Protein AF-A0A2D4M5S5-F1 (afdb_monomer)

Radius of gyration: 32.55 Å; Cα contacts (8 Å, |Δi|>4): 38; chains: 1; bounding box: 69×58×103 Å

Secondary structure (DSSP, 8-state):
---------------------------------PPPP-PPPPPHHHHHHHHHHHHHH---HHHHHHHHHHHHHHHHH-TT-HHHHH----PPPP-----------GGGSPPPTTSSGGGS------HHHHHHHHTT--S-GGG-SS----------

Sequence (156 aa):
EEDDESLDSSDEGEIRRRSLRSHSHKHIPAQPTLPPPVFETRSEFEQMTILYDIWNSGLDLEDMKYLRLMYERLLHEDNSTDWLNDTHWVQHTITNIANPKRKRKLSDLREHQTGCARSEGYYHISKKEKDKYLDMCPVTVQQLDTTDTQVWPLFL

Mean predicted aligned error: 19.44 Å

Structure (mmCIF, N/CA/C/O backbone):
data_AF-A0A2D4M5S5-F1
#
_entry.id   AF-A0A2D4M5S5-F1
#
loop_
_atom_site.group_PDB
_atom_site.id
_atom_site.type_symbol
_atom_site.label_atom_id
_atom_site.label_alt_id
_atom_site.label_comp_id
_atom_site.label_asym_id
_atom_site.label_entity_id
_atom_site.label_seq_id
_atom_site.pdbx_PDB_ins_code
_atom_site.Cartn_x
_atom_site.Cartn_y
_atom_site.Cartn_z
_atom_site.occupancy
_atom_site.B_iso_or_equiv
_atom_site.auth_seq_id
_atom_site.auth_comp_id
_atom_site.auth_asym_id
_atom_site.auth_atom_id
_atom_site.pdbx_PDB_model_num
ATOM 1 N N . GLU A 1 1 ? -47.011 26.274 -76.609 1.00 38.91 1 GLU A N 1
ATOM 2 C CA . GLU A 1 1 ? -47.928 25.577 -75.698 1.00 38.91 1 GLU A CA 1
ATOM 3 C C . GLU A 1 1 ? -47.818 26.312 -74.378 1.00 38.91 1 GLU A C 1
ATOM 5 O O . GLU A 1 1 ? -46.787 26.243 -73.720 1.00 38.91 1 GLU A O 1
ATOM 10 N N . GLU A 1 2 ? -48.773 27.216 -74.178 1.00 46.47 2 GLU A N 1
ATOM 11 C CA . GLU A 1 2 ? -49.090 27.846 -72.895 1.00 46.47 2 GLU A CA 1
ATOM 12 C C . GLU A 1 2 ? -49.905 26.834 -72.095 1.00 46.47 2 GLU A C 1
ATOM 14 O O . GLU A 1 2 ? -50.721 26.172 -72.720 1.00 46.47 2 GLU A O 1
ATOM 19 N N . ASP A 1 3 ? -49.663 26.733 -70.789 1.00 41.53 3 ASP A N 1
ATOM 20 C CA . ASP A 1 3 ? -50.522 26.176 -69.725 1.00 41.53 3 ASP A CA 1
ATOM 21 C C . ASP A 1 3 ? -49.680 26.292 -68.426 1.00 41.53 3 ASP A C 1
ATOM 23 O O . ASP A 1 3 ? -48.470 26.072 -68.472 1.00 41.53 3 ASP A O 1
ATOM 27 N N . ASP A 1 4 ? -50.137 26.576 -67.212 1.00 43.81 4 ASP A N 1
ATOM 28 C CA . ASP A 1 4 ? -51.345 27.149 -66.622 1.00 43.81 4 ASP A CA 1
ATOM 29 C C . ASP A 1 4 ? -50.994 27.306 -65.111 1.00 43.81 4 ASP A C 1
ATOM 31 O O . ASP A 1 4 ? -50.193 26.535 -64.580 1.00 43.81 4 ASP A O 1
ATOM 35 N N . GLU A 1 5 ? -51.522 28.347 -64.464 1.00 47.53 5 GLU A N 1
ATOM 36 C CA . GLU A 1 5 ? -51.892 28.488 -63.037 1.00 47.53 5 GLU A CA 1
ATOM 37 C C . GLU A 1 5 ? -51.140 27.743 -61.898 1.00 47.53 5 GLU A C 1
ATOM 39 O O . GLU A 1 5 ? -51.089 26.517 -61.814 1.00 47.53 5 GLU A O 1
ATOM 44 N N . SER A 1 6 ? -50.746 28.489 -60.852 1.00 46.97 6 SER A N 1
ATOM 45 C CA . SER A 1 6 ? -51.451 28.453 -59.545 1.00 46.97 6 SER A CA 1
ATOM 46 C C . SER A 1 6 ? -50.726 29.242 -58.437 1.00 46.97 6 SER A C 1
ATOM 48 O O . SER A 1 6 ? -49.517 29.135 -58.234 1.00 46.97 6 SER A O 1
ATOM 50 N N . LEU A 1 7 ? -51.506 30.051 -57.707 1.00 47.81 7 LEU A N 1
ATOM 51 C CA . LEU A 1 7 ? -51.157 30.667 -56.423 1.00 47.81 7 LEU A CA 1
ATOM 52 C C . LEU A 1 7 ? -51.103 29.612 -55.305 1.00 47.81 7 LEU A C 1
ATOM 54 O O . LEU A 1 7 ? -52.001 28.778 -55.234 1.00 47.81 7 LEU A O 1
ATOM 58 N N . ASP A 1 8 ? -50.196 29.776 -54.335 1.00 41.41 8 ASP A N 1
ATOM 59 C CA . ASP A 1 8 ? -50.558 29.588 -52.924 1.00 41.41 8 ASP A CA 1
ATOM 60 C C . ASP A 1 8 ? -49.702 30.456 -51.988 1.00 41.41 8 ASP A C 1
ATOM 62 O O . ASP A 1 8 ? -48.499 30.650 -52.169 1.00 41.41 8 ASP A O 1
ATOM 66 N N . SER A 1 9 ? -50.388 31.017 -51.004 1.00 44.91 9 SER A N 1
ATOM 67 C CA . SER A 1 9 ? -49.953 31.955 -49.983 1.00 44.91 9 SER A CA 1
ATOM 68 C C . SER A 1 9 ? -49.895 31.206 -48.657 1.00 44.91 9 SER A C 1
ATOM 70 O O . SER A 1 9 ? -50.909 30.658 -48.253 1.00 44.91 9 SER A O 1
ATOM 72 N N . SER A 1 10 ? -48.754 31.222 -47.962 1.00 43.94 10 SER A N 1
ATOM 73 C CA . SER A 1 10 ? -48.624 31.029 -46.499 1.00 43.94 10 SER A CA 1
ATOM 74 C C . SER A 1 10 ? -47.145 31.225 -46.127 1.00 43.94 10 SER A C 1
ATOM 76 O O . SER A 1 10 ? -46.271 30.618 -46.735 1.00 43.94 10 SER A O 1
ATOM 78 N N . ASP A 1 11 ? -46.787 32.274 -45.390 1.00 37.22 11 ASP A N 1
ATOM 79 C CA . ASP A 1 11 ? -46.853 32.387 -43.921 1.00 37.22 11 ASP A CA 1
ATOM 80 C C . ASP A 1 11 ? -45.635 31.733 -43.234 1.00 37.22 11 ASP A C 1
ATOM 82 O O . ASP A 1 11 ? -45.405 30.530 -43.311 1.00 37.22 11 ASP A O 1
ATOM 86 N N . GLU A 1 12 ? -44.845 32.608 -42.609 1.00 42.97 12 GLU A N 1
ATOM 87 C CA . GLU A 1 12 ? -44.073 32.409 -41.381 1.00 42.97 12 GLU A CA 1
ATOM 88 C C . GLU A 1 12 ? -43.043 31.271 -41.314 1.00 42.97 12 GLU A C 1
ATOM 90 O O . GLU A 1 12 ? -43.305 30.100 -41.048 1.00 42.97 12 GLU A O 1
ATOM 95 N N . GLY A 1 13 ? -41.780 31.684 -41.383 1.00 41.22 13 GLY A N 1
ATOM 96 C CA . GLY A 1 13 ? -40.648 30.843 -41.029 1.00 41.22 13 GLY A CA 1
ATOM 97 C C . GLY A 1 13 ? -39.447 31.682 -40.638 1.00 41.22 13 GLY A C 1
ATOM 98 O O . GLY A 1 13 ? -38.413 31.642 -41.301 1.00 41.22 13 GLY A O 1
ATOM 99 N N . GLU A 1 14 ? -39.584 32.476 -39.577 1.00 45.81 14 GLU A N 1
ATOM 100 C CA . GLU A 1 14 ? -38.481 33.184 -38.938 1.00 45.81 14 GLU A CA 1
ATOM 101 C C . GLU A 1 14 ? -37.405 32.187 -38.478 1.00 45.81 14 GLU A C 1
ATOM 103 O O . GLU A 1 14 ? -37.474 31.585 -37.409 1.00 45.81 14 GLU A O 1
ATOM 108 N N . ILE A 1 15 ? -36.356 32.026 -39.283 1.00 39.53 15 ILE A N 1
ATOM 109 C CA . ILE A 1 15 ? -35.135 31.333 -38.873 1.00 39.53 15 ILE A CA 1
ATOM 110 C C . ILE A 1 15 ? -34.026 32.365 -38.781 1.00 39.53 15 ILE A C 1
ATOM 112 O O . ILE A 1 15 ? -33.187 32.537 -39.668 1.00 39.53 15 ILE A O 1
ATOM 116 N N . ARG A 1 16 ? -34.040 33.066 -37.645 1.00 49.91 16 ARG A N 1
ATOM 117 C CA . ARG A 1 16 ? -32.923 33.832 -37.096 1.00 49.91 16 ARG A CA 1
ATOM 118 C C . ARG A 1 16 ? -31.658 32.981 -37.211 1.00 49.91 16 ARG A C 1
ATOM 120 O O . ARG A 1 16 ? -31.427 32.085 -36.398 1.00 49.91 16 ARG A O 1
ATOM 127 N N . ARG A 1 17 ? -30.854 33.232 -38.250 1.00 55.22 17 ARG A N 1
ATOM 128 C CA . ARG A 1 17 ? -29.569 32.562 -38.476 1.00 55.22 17 ARG A CA 1
ATOM 129 C C . ARG A 1 17 ? -28.657 32.916 -37.309 1.00 55.22 17 ARG A C 1
ATOM 131 O O . ARG A 1 17 ? -28.086 34.002 -37.238 1.00 55.22 17 ARG A O 1
ATOM 138 N N . ARG A 1 18 ? -28.599 32.007 -36.338 1.00 47.09 18 ARG A N 1
ATOM 139 C CA . ARG A 1 18 ? -27.735 32.088 -35.165 1.00 47.09 18 ARG A CA 1
ATOM 140 C C . ARG A 1 18 ? -26.301 32.021 -35.678 1.00 47.09 18 ARG A C 1
ATOM 142 O O . ARG A 1 18 ? -25.858 30.971 -36.127 1.00 47.09 18 ARG A O 1
ATOM 149 N N . SER A 1 19 ? -25.616 33.162 -35.662 1.00 51.88 19 SER A N 1
ATOM 150 C CA . SER A 1 19 ? -24.181 33.248 -35.924 1.00 51.88 19 SER A CA 1
ATOM 151 C C . SER A 1 19 ? -23.457 32.282 -34.984 1.00 51.88 19 SER A C 1
ATOM 153 O O . SER A 1 19 ? -23.448 32.478 -33.765 1.00 51.88 19 SER A O 1
ATOM 155 N N . LEU A 1 20 ? -22.921 31.194 -35.540 1.00 52.25 20 LEU A N 1
ATOM 156 C CA . LEU A 1 20 ? -22.091 30.257 -34.800 1.00 52.25 20 LEU A CA 1
ATOM 157 C C . LEU A 1 20 ? -20.784 30.981 -34.479 1.00 52.25 20 LEU A C 1
ATOM 159 O O . LEU A 1 20 ? -19.936 31.172 -35.347 1.00 52.25 20 LEU A O 1
ATOM 163 N N . ARG A 1 21 ? -20.627 31.398 -33.217 1.00 53.25 21 ARG A N 1
ATOM 164 C CA . ARG A 1 21 ? -19.317 31.747 -32.664 1.00 53.25 21 ARG A CA 1
ATOM 165 C C . ARG A 1 21 ? -18.412 30.536 -32.854 1.00 53.25 21 ARG A C 1
ATOM 167 O O . ARG A 1 21 ? -18.520 29.557 -32.117 1.00 53.25 21 ARG A O 1
ATOM 174 N N . SER A 1 22 ? -17.525 30.621 -33.837 1.00 52.72 22 SER A N 1
ATOM 175 C CA . SER A 1 22 ? -16.378 29.741 -33.980 1.00 52.72 22 SER A CA 1
ATOM 176 C C . SER A 1 22 ? -15.588 29.798 -32.675 1.00 52.72 22 SER A C 1
ATOM 178 O O . SER A 1 22 ? -14.912 30.791 -32.388 1.00 52.72 22 SER A O 1
ATOM 180 N N . HIS A 1 23 ? -15.706 28.757 -31.853 1.00 51.12 23 HIS A N 1
ATOM 181 C CA . HIS A 1 23 ? -14.747 28.522 -30.790 1.00 51.12 23 HIS A CA 1
ATOM 182 C C . HIS A 1 23 ? -13.426 28.215 -31.485 1.00 51.12 23 HIS A C 1
ATOM 184 O O . HIS A 1 23 ? -13.206 27.111 -31.973 1.00 51.12 23 HIS A O 1
ATOM 190 N N . SER A 1 24 ? -12.579 29.240 -31.593 1.00 50.56 24 SER A N 1
ATOM 191 C CA . SER A 1 24 ? -11.166 29.064 -31.888 1.00 50.56 24 SER A CA 1
ATOM 192 C C . SER A 1 24 ? -10.636 28.060 -30.871 1.00 50.56 24 SER A C 1
ATOM 194 O O . SER A 1 24 ? -10.595 28.353 -29.670 1.00 50.56 24 SER A O 1
ATOM 196 N N . HIS A 1 25 ? -10.338 26.847 -31.339 1.00 54.44 25 HIS A N 1
ATOM 197 C CA . HIS A 1 25 ? -9.631 25.848 -30.557 1.00 54.44 25 HIS A CA 1
ATOM 198 C C . HIS A 1 25 ? -8.315 26.505 -30.156 1.00 54.44 25 HIS A C 1
ATOM 200 O O . HIS A 1 25 ? -7.419 26.688 -30.979 1.00 54.44 25 HIS A O 1
ATOM 206 N N . LYS A 1 26 ? -8.223 26.935 -28.896 1.00 56.25 26 LYS A N 1
ATOM 207 C CA . LYS A 1 26 ? -6.959 27.378 -28.324 1.00 56.25 26 LYS A CA 1
ATOM 208 C C . LYS A 1 26 ? -6.022 26.184 -28.454 1.00 56.25 26 LYS A C 1
ATOM 210 O O . LYS A 1 26 ? -6.240 25.165 -27.805 1.00 56.25 26 LYS A O 1
ATOM 215 N N . HIS A 1 27 ? -5.050 26.295 -29.350 1.00 56.03 27 HIS A N 1
ATOM 216 C CA . HIS A 1 27 ? -3.986 25.322 -29.507 1.00 56.03 27 HIS A CA 1
ATOM 217 C C . HIS A 1 27 ? -3.236 25.265 -28.175 1.00 56.03 27 HIS A C 1
ATOM 219 O O . HIS A 1 27 ? -2.462 26.166 -27.850 1.00 56.03 27 HIS A O 1
ATOM 225 N N . ILE A 1 28 ? -3.539 24.253 -27.363 1.00 60.03 28 ILE A N 1
ATOM 226 C CA . ILE A 1 28 ? -2.767 23.945 -26.165 1.00 60.03 28 ILE A C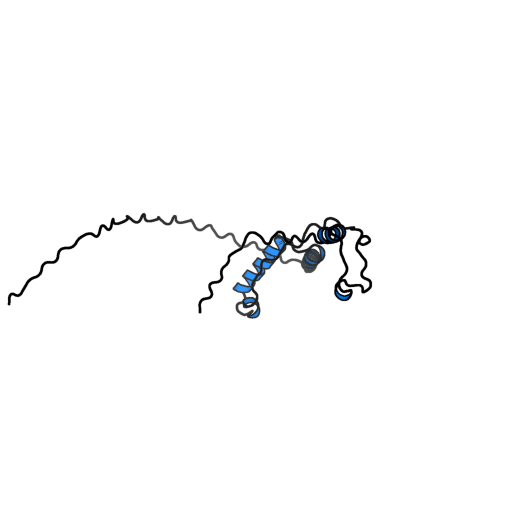A 1
ATOM 227 C C . ILE A 1 28 ? -1.393 23.513 -26.688 1.00 60.03 28 ILE A C 1
ATOM 229 O O . ILE A 1 28 ? -1.330 22.547 -27.451 1.00 60.03 28 ILE A O 1
ATOM 233 N N . PRO A 1 29 ? -0.301 24.230 -26.373 1.00 57.84 29 PRO A N 1
ATOM 234 C CA . PRO A 1 29 ? 1.022 23.794 -26.787 1.00 57.84 29 PRO A CA 1
ATOM 235 C C . PRO A 1 29 ? 1.294 22.426 -26.157 1.00 57.84 29 PRO A C 1
ATOM 237 O O . PRO A 1 29 ? 1.146 22.261 -24.945 1.00 57.84 29 PRO A O 1
ATOM 240 N N . ALA A 1 30 ? 1.650 21.446 -26.991 1.00 65.25 30 ALA A N 1
ATOM 241 C CA . ALA A 1 30 ? 2.059 20.125 -26.540 1.00 65.25 30 ALA A CA 1
ATOM 242 C C . ALA A 1 30 ? 3.235 20.289 -25.570 1.00 65.25 30 ALA A C 1
ATOM 244 O O . ALA A 1 30 ? 4.301 20.771 -25.959 1.00 65.25 30 ALA A O 1
ATOM 245 N N . GLN A 1 31 ? 3.025 19.959 -24.293 1.00 64.88 31 GLN A N 1
ATOM 246 C CA . GLN A 1 31 ? 4.128 19.929 -23.342 1.00 64.88 31 GLN A CA 1
ATOM 247 C C . GLN A 1 31 ? 5.141 18.868 -23.795 1.00 64.88 31 GLN A C 1
ATOM 249 O O . GLN A 1 31 ? 4.727 17.795 -24.240 1.00 64.88 31 GLN A O 1
ATOM 254 N N . PRO A 1 32 ? 6.452 19.138 -23.680 1.00 62.41 32 PRO A N 1
ATOM 255 C CA . PRO A 1 32 ? 7.463 18.121 -23.913 1.00 62.41 32 PRO A CA 1
ATOM 256 C C . PRO A 1 32 ? 7.238 16.977 -22.921 1.00 62.41 32 PRO A C 1
ATOM 258 O O . PRO A 1 32 ? 7.258 17.180 -21.707 1.00 62.41 32 PRO A O 1
ATOM 261 N N . THR A 1 33 ? 6.987 15.779 -23.446 1.00 65.38 33 THR A N 1
ATOM 262 C CA . THR A 1 33 ? 6.863 14.557 -22.651 1.00 65.38 33 THR A CA 1
ATOM 263 C C . THR A 1 33 ? 8.186 14.327 -21.929 1.00 65.38 33 THR A C 1
ATOM 265 O O . THR A 1 33 ? 9.200 14.048 -22.573 1.00 65.38 33 THR A O 1
ATOM 268 N N . LEU A 1 34 ? 8.201 14.492 -20.605 1.00 72.56 34 LEU A N 1
ATOM 269 C CA . LEU A 1 34 ? 9.368 14.147 -19.798 1.00 72.56 34 LEU A CA 1
ATOM 270 C C . LEU A 1 34 ? 9.675 12.654 -19.997 1.00 72.56 34 LEU A C 1
ATOM 272 O O . LEU A 1 34 ? 8.732 11.857 -20.056 1.00 72.56 34 LEU A O 1
ATOM 276 N N . PRO A 1 35 ? 10.957 12.261 -20.121 1.00 69.94 35 PRO A N 1
ATOM 277 C CA . PRO A 1 35 ? 11.310 10.853 -20.197 1.00 69.94 35 PRO A CA 1
ATOM 278 C C . PRO A 1 35 ? 10.768 10.134 -18.953 1.00 69.94 35 PRO A C 1
ATOM 280 O O . PRO A 1 35 ? 10.828 10.702 -17.855 1.00 69.94 35 PRO A O 1
ATOM 283 N N . PRO A 1 36 ? 10.211 8.919 -19.103 1.00 71.06 36 PRO A N 1
ATOM 284 C CA . PRO A 1 36 ? 9.687 8.179 -17.969 1.00 71.06 36 PRO A CA 1
ATOM 285 C C . PRO A 1 36 ? 10.801 7.979 -16.932 1.00 71.06 36 PRO A C 1
ATOM 287 O O . PRO A 1 36 ? 11.950 7.735 -17.314 1.00 71.06 36 PRO A O 1
ATOM 290 N N . PRO A 1 37 ? 10.496 8.104 -15.629 1.00 71.75 37 PRO A N 1
ATOM 291 C CA . PRO A 1 37 ? 11.482 7.867 -14.587 1.00 71.75 37 PRO A CA 1
ATOM 292 C C . PRO A 1 37 ? 12.005 6.436 -14.714 1.00 71.75 37 PRO A C 1
ATOM 294 O O . PRO A 1 37 ? 11.237 5.474 -14.675 1.00 71.75 37 PRO A O 1
ATOM 297 N N . VAL A 1 38 ? 13.317 6.305 -14.897 1.00 77.94 38 VAL A N 1
ATOM 298 C CA . VAL A 1 38 ? 13.992 5.009 -14.900 1.00 77.94 38 VAL A CA 1
ATOM 299 C C . VAL A 1 38 ? 14.361 4.707 -13.456 1.00 77.94 38 VAL A C 1
ATOM 301 O O . VAL A 1 38 ? 15.149 5.432 -12.852 1.00 77.94 38 VAL A O 1
ATOM 304 N N . PHE A 1 39 ? 13.747 3.674 -12.890 1.00 79.25 39 PHE A N 1
ATOM 305 C CA . PHE A 1 39 ? 14.069 3.193 -11.551 1.00 79.25 39 PHE A CA 1
ATOM 306 C C . PHE A 1 39 ? 15.118 2.088 -11.644 1.00 79.25 39 PHE A C 1
ATOM 308 O O . PHE A 1 39 ? 15.079 1.266 -12.562 1.00 79.25 39 PHE A O 1
ATOM 315 N N . GLU A 1 40 ? 16.042 2.051 -10.688 1.00 87.62 40 GLU A N 1
ATOM 316 C CA . GLU A 1 40 ? 16.935 0.905 -10.534 1.00 87.62 40 GLU A CA 1
ATOM 317 C C . GLU A 1 40 ? 16.128 -0.341 -10.145 1.00 87.62 40 GLU A C 1
ATOM 319 O O . GLU A 1 40 ? 15.118 -0.268 -9.437 1.00 87.62 40 GLU A O 1
ATOM 324 N N . THR A 1 41 ? 16.561 -1.507 -10.625 1.00 90.69 41 THR A N 1
ATOM 325 C CA . THR A 1 41 ? 15.945 -2.777 -10.240 1.00 90.69 41 THR A CA 1
ATOM 326 C C . THR A 1 41 ? 16.183 -3.027 -8.755 1.00 90.69 41 THR A C 1
ATOM 328 O O . THR A 1 41 ? 17.332 -3.100 -8.322 1.00 90.69 41 THR A O 1
ATOM 331 N N . ARG A 1 42 ? 15.103 -3.199 -7.987 1.00 92.38 42 ARG A N 1
ATOM 332 C CA . ARG A 1 42 ? 15.178 -3.520 -6.556 1.00 92.38 42 ARG A CA 1
ATOM 333 C C . ARG A 1 42 ? 15.830 -4.875 -6.303 1.00 92.38 42 ARG A C 1
ATOM 335 O O . ARG A 1 42 ? 15.600 -5.826 -7.055 1.00 92.38 42 ARG A O 1
ATOM 342 N N . SER A 1 43 ? 16.562 -4.975 -5.198 1.00 96.94 43 SER A N 1
ATOM 343 C CA . SER A 1 43 ? 17.109 -6.241 -4.702 1.00 96.94 43 SER A CA 1
ATOM 344 C C . SER A 1 43 ? 15.988 -7.216 -4.316 1.00 96.94 43 SER A C 1
ATOM 346 O O . SER A 1 43 ? 14.912 -6.793 -3.893 1.00 96.94 43 SER A O 1
ATOM 348 N N . GLU A 1 44 ? 16.236 -8.528 -4.404 1.00 96.81 44 GLU A N 1
ATOM 349 C CA . GLU A 1 44 ? 15.292 -9.570 -3.958 1.00 96.81 44 GLU A CA 1
ATOM 350 C C . GLU A 1 44 ? 14.854 -9.351 -2.500 1.00 96.81 44 GLU A C 1
ATOM 352 O O . GLU A 1 44 ? 13.677 -9.473 -2.164 1.00 96.81 44 GLU A O 1
ATOM 357 N N . PHE A 1 45 ? 15.793 -8.938 -1.644 1.00 97.44 45 PHE A N 1
ATOM 358 C CA . PHE A 1 45 ? 15.516 -8.633 -0.243 1.00 97.44 45 PHE A CA 1
ATOM 359 C C . PHE A 1 45 ? 14.519 -7.474 -0.077 1.00 97.44 45 PHE A C 1
ATOM 361 O O . PHE A 1 45 ? 13.623 -7.539 0.765 1.00 97.44 45 PHE A O 1
ATOM 368 N N . GLU A 1 46 ? 14.634 -6.424 -0.892 1.00 95.31 46 GLU A N 1
ATOM 369 C CA . GLU A 1 46 ? 13.713 -5.282 -0.856 1.00 95.31 46 GLU A CA 1
ATOM 370 C C . GLU A 1 46 ? 12.333 -5.672 -1.378 1.00 95.31 46 GLU A C 1
ATOM 372 O O . GLU A 1 46 ? 11.327 -5.295 -0.785 1.00 95.31 46 GLU A O 1
ATOM 377 N N . GLN A 1 47 ? 12.273 -6.469 -2.449 1.00 94.75 47 GLN A N 1
ATOM 378 C CA . GLN A 1 47 ? 11.010 -6.985 -2.982 1.00 94.75 47 GLN A CA 1
ATOM 379 C C . GLN A 1 47 ? 10.273 -7.831 -1.936 1.00 94.75 47 GLN A C 1
ATOM 381 O O . GLN A 1 47 ? 9.075 -7.650 -1.719 1.00 94.75 47 GLN A O 1
ATOM 386 N N . MET A 1 48 ? 11.003 -8.704 -1.238 1.00 96.38 48 MET A N 1
ATOM 387 C CA . MET A 1 48 ? 10.473 -9.491 -0.128 1.00 96.38 48 MET A CA 1
ATOM 388 C C . MET A 1 48 ? 9.992 -8.597 1.025 1.00 96.38 48 MET A C 1
ATOM 390 O O . MET A 1 48 ? 8.932 -8.841 1.595 1.00 96.38 48 MET A O 1
ATOM 394 N N . THR A 1 49 ? 10.742 -7.542 1.352 1.00 95.62 49 THR A N 1
ATOM 395 C CA . THR A 1 49 ? 10.377 -6.591 2.415 1.00 95.62 49 THR A CA 1
ATOM 396 C C . THR A 1 49 ? 9.078 -5.857 2.087 1.00 95.62 49 THR A C 1
ATOM 398 O O . THR A 1 49 ? 8.164 -5.868 2.904 1.00 95.62 49 THR A O 1
ATOM 401 N N . ILE A 1 50 ? 8.940 -5.327 0.867 1.00 93.25 50 ILE A N 1
ATOM 402 C CA . ILE A 1 50 ? 7.717 -4.650 0.402 1.00 93.25 50 ILE A CA 1
ATOM 403 C C . ILE A 1 50 ? 6.503 -5.581 0.509 1.00 93.25 50 ILE A C 1
ATOM 405 O O . ILE A 1 50 ? 5.440 -5.176 0.975 1.00 93.25 50 ILE A O 1
ATOM 409 N N . LEU A 1 51 ? 6.658 -6.853 0.131 1.00 93.19 51 LEU A N 1
ATOM 410 C CA . LEU A 1 51 ? 5.579 -7.832 0.250 1.00 93.19 51 LEU A CA 1
ATOM 411 C C . LEU A 1 51 ? 5.149 -8.036 1.709 1.00 93.19 51 LEU A C 1
ATOM 413 O O . LEU A 1 51 ? 3.953 -8.070 2.007 1.00 93.19 51 LEU A O 1
ATOM 417 N N . TYR A 1 52 ? 6.111 -8.168 2.624 1.00 94.81 52 TYR A N 1
ATOM 418 C CA . TYR A 1 52 ? 5.807 -8.293 4.046 1.00 94.81 52 TYR A CA 1
ATOM 419 C C . TYR A 1 52 ? 5.207 -7.019 4.631 1.00 94.81 52 TYR A C 1
ATOM 421 O O . TYR A 1 52 ? 4.355 -7.121 5.514 1.00 94.81 52 TYR A O 1
ATOM 429 N N . ASP A 1 53 ? 5.595 -5.844 4.151 1.00 92.62 53 ASP A N 1
ATOM 430 C CA . ASP A 1 53 ? 5.015 -4.580 4.593 1.00 92.62 53 ASP A CA 1
ATOM 431 C C . ASP A 1 53 ? 3.535 -4.501 4.206 1.00 92.62 53 ASP A C 1
ATOM 433 O O . ASP A 1 53 ? 2.698 -4.253 5.078 1.00 92.62 53 ASP A O 1
ATOM 437 N N . ILE A 1 54 ? 3.189 -4.854 2.964 1.00 92.06 54 ILE A N 1
ATOM 438 C CA . ILE A 1 54 ? 1.794 -4.942 2.503 1.00 92.06 54 ILE A CA 1
ATOM 439 C C . ILE A 1 54 ? 1.012 -5.983 3.311 1.00 92.06 54 ILE A C 1
ATOM 441 O O . ILE A 1 54 ? -0.113 -5.726 3.739 1.00 92.06 54 ILE A O 1
ATOM 445 N N . TRP A 1 55 ? 1.585 -7.166 3.544 1.00 89.88 55 TRP A N 1
ATOM 446 C CA . TRP A 1 55 ? 0.893 -8.245 4.253 1.00 89.88 55 TRP A CA 1
ATOM 447 C C . TRP A 1 55 ? 0.654 -7.929 5.737 1.00 89.88 55 TRP A C 1
ATOM 449 O O . TRP A 1 55 ? -0.408 -8.239 6.277 1.00 89.88 55 TRP A O 1
ATOM 459 N N . ASN A 1 56 ? 1.636 -7.331 6.416 1.00 88.19 56 ASN A N 1
ATOM 460 C CA . ASN A 1 56 ? 1.567 -7.076 7.856 1.00 88.19 56 ASN A CA 1
ATOM 461 C C . ASN A 1 56 ? 0.892 -5.744 8.197 1.00 88.19 56 ASN A C 1
ATOM 463 O O . ASN A 1 56 ? 0.188 -5.656 9.205 1.00 88.19 56 ASN A O 1
ATOM 467 N N . SER A 1 57 ? 1.131 -4.712 7.389 1.00 87.00 57 SER A N 1
ATOM 468 C CA . SER A 1 57 ? 0.646 -3.351 7.638 1.00 87.00 57 SER A CA 1
ATOM 469 C C . SER A 1 57 ? -0.585 -3.007 6.806 1.00 87.00 57 SER A C 1
ATOM 471 O O . SER A 1 57 ? -1.353 -2.146 7.221 1.00 87.00 57 SER A O 1
ATOM 473 N N . GLY A 1 58 ? -0.819 -3.704 5.693 1.00 89.38 58 GLY A N 1
ATOM 474 C CA . GLY A 1 58 ? -1.875 -3.413 4.726 1.00 89.38 58 GLY A CA 1
ATOM 475 C C . GLY A 1 58 ? -1.373 -2.586 3.538 1.00 89.38 58 GLY A C 1
ATOM 476 O O . GLY A 1 58 ? -0.284 -2.024 3.569 1.00 89.38 58 GLY A O 1
ATOM 477 N N . LEU A 1 59 ? -2.202 -2.497 2.497 1.00 90.94 59 LEU A N 1
ATOM 478 C CA . LEU A 1 59 ? -1.975 -1.691 1.294 1.00 90.94 59 LEU A CA 1
ATOM 479 C C . LEU A 1 59 ? -2.112 -0.205 1.595 1.00 90.94 59 LEU A C 1
ATOM 481 O O . LEU A 1 59 ? -3.146 0.215 2.134 1.00 90.94 59 LEU A O 1
ATOM 485 N N . ASP A 1 60 ? -1.128 0.580 1.175 1.00 88.75 60 ASP A N 1
ATOM 486 C CA . ASP A 1 60 ? -1.197 2.034 1.197 1.00 88.75 60 ASP A CA 1
ATOM 487 C C . ASP A 1 60 ? -1.648 2.638 -0.158 1.00 88.75 60 ASP A C 1
ATOM 489 O O . ASP A 1 60 ? -2.096 1.946 -1.081 1.00 88.75 60 ASP A O 1
ATOM 493 N N . LEU A 1 61 ? -1.619 3.971 -0.252 1.00 88.44 61 LEU A N 1
ATOM 494 C CA . LEU A 1 61 ? -1.974 4.704 -1.474 1.00 88.44 61 LEU A CA 1
ATOM 495 C C . LEU A 1 61 ? -0.931 4.559 -2.585 1.00 88.44 61 LEU A C 1
ATOM 497 O O . LEU A 1 61 ? -1.280 4.609 -3.767 1.00 88.44 61 LEU A O 1
ATOM 501 N N . GLU A 1 62 ? 0.338 4.449 -2.209 1.00 91.44 62 GLU A N 1
ATOM 502 C CA . GLU A 1 62 ? 1.449 4.320 -3.138 1.00 91.44 62 GLU A CA 1
ATOM 503 C C . GLU A 1 62 ? 1.402 2.945 -3.813 1.00 91.44 62 GLU A C 1
ATOM 505 O O . GLU A 1 62 ? 1.379 2.868 -5.046 1.00 91.44 62 GLU A O 1
ATOM 510 N N . ASP A 1 63 ? 1.262 1.888 -3.017 1.00 91.75 63 ASP A N 1
ATOM 511 C CA . ASP A 1 63 ? 1.091 0.505 -3.449 1.00 91.75 63 ASP A CA 1
ATOM 512 C C . ASP A 1 63 ? -0.065 0.391 -4.438 1.00 91.75 63 ASP A C 1
ATOM 514 O O . ASP A 1 63 ? 0.092 -0.115 -5.549 1.00 91.75 63 ASP A O 1
ATOM 518 N N . MET A 1 64 ? -1.234 0.927 -4.078 1.00 91.19 64 MET A N 1
ATOM 519 C CA . MET A 1 64 ? -2.421 0.877 -4.928 1.00 91.19 64 MET A CA 1
ATOM 520 C C . MET A 1 64 ? -2.201 1.583 -6.268 1.00 91.19 64 MET A C 1
ATOM 522 O O . MET A 1 64 ? -2.626 1.085 -7.315 1.00 91.19 64 MET A O 1
ATOM 526 N N . LYS A 1 65 ? -1.523 2.735 -6.255 1.00 90.75 65 LYS A N 1
ATOM 527 C CA . LYS A 1 65 ? -1.195 3.483 -7.470 1.00 90.75 65 LYS A CA 1
ATOM 528 C C . LYS A 1 65 ? -0.262 2.680 -8.375 1.00 90.75 65 LYS A C 1
ATOM 530 O O . LYS A 1 65 ? -0.508 2.615 -9.580 1.00 90.75 65 LYS A O 1
ATOM 535 N N . TYR A 1 66 ? 0.792 2.083 -7.823 1.00 90.81 66 TYR A N 1
ATOM 536 C CA . TYR A 1 66 ? 1.748 1.311 -8.615 1.00 90.81 66 TYR A CA 1
ATOM 537 C C . TYR A 1 66 ? 1.166 -0.011 -9.110 1.00 90.81 66 TYR A C 1
ATOM 539 O O . TYR A 1 66 ?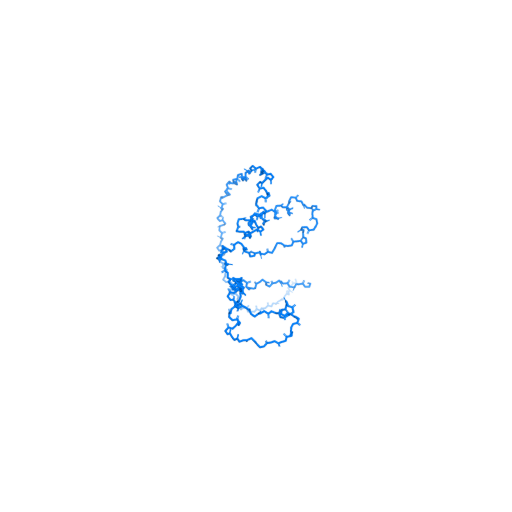 1.414 -0.369 -10.258 1.00 90.81 66 TYR A O 1
ATOM 547 N N . LEU A 1 67 ? 0.340 -0.695 -8.316 1.00 91.44 67 LEU A N 1
ATOM 548 C CA . LEU A 1 67 ? -0.374 -1.895 -8.756 1.00 91.44 67 LEU A CA 1
ATOM 549 C C . LEU A 1 67 ? -1.291 -1.590 -9.945 1.00 91.44 67 LEU A C 1
ATOM 551 O O . LEU A 1 67 ? -1.260 -2.312 -10.940 1.00 91.44 67 LEU A O 1
ATOM 555 N N . ARG A 1 68 ? -2.036 -0.477 -9.890 1.00 90.12 68 ARG A N 1
ATOM 556 C CA . ARG A 1 68 ? -2.859 -0.031 -11.021 1.00 90.12 68 ARG A CA 1
ATOM 557 C C . ARG A 1 68 ? -2.006 0.281 -12.247 1.00 90.12 68 ARG A C 1
ATOM 559 O O . ARG A 1 68 ? -2.340 -0.142 -13.344 1.00 90.12 68 ARG A O 1
ATOM 566 N N . LEU A 1 69 ? -0.903 1.008 -12.075 1.00 90.56 69 LEU A N 1
ATOM 567 C CA . LEU A 1 69 ? -0.010 1.353 -13.184 1.00 90.56 69 LEU A CA 1
ATOM 568 C C . LEU A 1 69 ? 0.572 0.104 -13.857 1.00 90.56 69 LEU A C 1
ATOM 570 O O . LEU A 1 69 ? 0.644 0.052 -15.081 1.00 90.56 69 LEU A O 1
ATOM 574 N N . MET A 1 70 ? 0.959 -0.902 -13.071 1.00 89.00 70 MET A N 1
ATOM 575 C CA . MET A 1 70 ? 1.456 -2.177 -13.586 1.00 89.00 70 MET A CA 1
ATOM 576 C C . MET A 1 70 ? 0.377 -2.952 -14.341 1.00 89.00 70 MET A C 1
ATOM 578 O O . MET A 1 70 ? 0.668 -3.474 -15.412 1.00 89.00 70 MET A O 1
ATOM 582 N N . TYR A 1 71 ? -0.855 -2.982 -13.825 1.00 88.50 71 TYR A N 1
ATOM 583 C CA . TYR A 1 71 ? -2.005 -3.560 -14.524 1.00 88.50 71 TYR A CA 1
ATOM 584 C C . TYR A 1 71 ? -2.216 -2.904 -15.897 1.00 88.50 71 TYR A C 1
ATOM 586 O O . TYR A 1 71 ? -2.235 -3.600 -16.908 1.00 88.50 71 TYR A O 1
ATOM 594 N N . GLU A 1 72 ? -2.286 -1.569 -15.946 1.00 88.25 72 GLU A N 1
ATOM 595 C CA . GLU A 1 72 ? -2.468 -0.834 -17.203 1.00 88.25 72 GLU A CA 1
ATOM 596 C C . GLU A 1 72 ? -1.303 -1.091 -18.165 1.00 88.25 72 GLU A C 1
ATOM 598 O O . GLU A 1 72 ? -1.522 -1.315 -19.351 1.00 88.25 72 GLU A O 1
ATOM 603 N N . ARG A 1 73 ? -0.057 -1.102 -17.675 1.00 87.31 73 ARG A N 1
ATOM 604 C CA . ARG A 1 73 ? 1.113 -1.357 -18.525 1.00 87.31 73 ARG A CA 1
ATOM 605 C C . ARG A 1 73 ? 1.083 -2.761 -19.125 1.00 87.31 73 ARG A C 1
ATOM 607 O O . ARG A 1 73 ? 1.281 -2.893 -20.327 1.00 87.31 73 ARG A O 1
ATOM 614 N N . LEU A 1 74 ? 0.800 -3.781 -18.314 1.00 85.69 74 LEU A N 1
ATOM 615 C CA . LEU A 1 74 ? 0.703 -5.171 -18.770 1.00 85.69 74 LEU A CA 1
ATOM 616 C C . LEU A 1 74 ? -0.422 -5.357 -19.792 1.00 85.69 74 LEU A C 1
ATOM 618 O O . LEU A 1 74 ? -0.240 -6.089 -20.759 1.00 85.69 74 LEU A O 1
ATOM 622 N N . LEU A 1 75 ? -1.538 -4.641 -19.628 1.00 84.94 75 LEU A N 1
ATOM 623 C CA . LEU A 1 75 ? -2.642 -4.647 -20.588 1.00 84.94 75 LEU A CA 1
ATOM 624 C C . LEU A 1 75 ? -2.230 -4.096 -21.969 1.00 84.94 75 LEU A C 1
ATOM 626 O O . LEU A 1 75 ? -2.780 -4.521 -22.978 1.00 84.94 75 LEU A O 1
ATOM 630 N N . HIS A 1 76 ? -1.269 -3.164 -22.023 1.00 79.19 76 HIS A N 1
ATOM 631 C CA . HIS A 1 76 ? -0.790 -2.553 -23.271 1.00 79.19 76 HIS A CA 1
ATOM 632 C C . HIS A 1 76 ? 0.430 -3.263 -23.885 1.00 79.19 76 HIS A C 1
ATOM 634 O O . HIS A 1 76 ? 0.569 -3.272 -25.108 1.00 79.19 76 HIS A O 1
ATOM 640 N N . GLU A 1 77 ? 1.346 -3.789 -23.065 1.00 75.94 77 GLU A N 1
ATOM 641 C CA . GLU A 1 77 ? 2.576 -4.454 -23.528 1.00 75.94 77 GLU A CA 1
ATOM 642 C C . GLU A 1 77 ? 2.318 -5.906 -23.962 1.00 75.94 77 GLU A C 1
ATOM 644 O O . GLU A 1 77 ? 2.852 -6.335 -24.986 1.00 75.94 77 GLU A O 1
ATOM 649 N N . ASP A 1 78 ? 1.459 -6.640 -23.247 1.00 65.44 78 ASP A N 1
ATOM 650 C CA . ASP A 1 78 ? 1.238 -8.069 -23.464 1.00 65.44 78 ASP A CA 1
ATOM 651 C C . ASP A 1 78 ? -0.189 -8.366 -23.953 1.00 65.44 78 ASP A C 1
ATOM 653 O O . ASP A 1 78 ? -1.000 -8.969 -23.249 1.00 65.44 78 ASP A O 1
ATOM 657 N N . ASN A 1 79 ? -0.464 -8.077 -25.232 1.00 61.22 79 ASN A N 1
ATOM 658 C CA . ASN A 1 79 ? -1.679 -8.537 -25.934 1.00 61.22 79 ASN A CA 1
ATOM 659 C C . ASN A 1 79 ? -1.844 -10.078 -25.967 1.00 61.22 79 ASN A C 1
ATOM 661 O O . ASN A 1 79 ? -2.827 -10.569 -26.512 1.00 61.22 79 ASN A O 1
ATOM 665 N N . SER A 1 80 ? -0.875 -10.845 -25.450 1.00 63.00 80 SER A N 1
ATOM 666 C CA . SER A 1 80 ? -0.907 -12.314 -25.382 1.00 63.00 80 SER A CA 1
ATOM 667 C C . SER A 1 80 ? -1.446 -12.866 -24.058 1.00 63.00 80 SER A C 1
ATOM 669 O O . SER A 1 80 ? -1.627 -14.075 -23.915 1.00 63.00 80 SER A O 1
ATOM 671 N N . THR A 1 81 ? -1.706 -11.996 -23.081 1.00 69.62 81 THR A N 1
ATOM 672 C CA . THR A 1 81 ? -2.158 -12.402 -21.752 1.00 69.62 81 THR A CA 1
ATOM 673 C C . THR A 1 81 ? -3.683 -12.359 -21.689 1.00 69.62 81 THR A C 1
ATOM 675 O O . THR A 1 81 ? -4.266 -11.489 -21.048 1.00 69.62 81 THR A O 1
ATOM 678 N N . ASP A 1 82 ? -4.341 -13.302 -22.369 1.00 73.94 82 ASP A N 1
ATOM 679 C CA . ASP A 1 82 ? -5.806 -13.322 -22.539 1.00 73.94 82 ASP A CA 1
ATOM 680 C C . ASP A 1 82 ? -6.583 -13.228 -21.211 1.00 73.94 82 ASP A C 1
ATOM 682 O O . ASP A 1 82 ? -7.612 -12.563 -21.144 1.00 73.94 82 ASP A O 1
ATOM 686 N N . TRP A 1 83 ? -6.058 -13.797 -20.119 1.00 82.94 83 TRP A N 1
ATOM 687 C CA . TRP A 1 83 ? -6.706 -13.745 -18.799 1.00 82.94 83 TRP A CA 1
ATOM 688 C C . TRP A 1 83 ? -6.749 -12.341 -18.177 1.00 82.94 83 TRP A C 1
ATOM 690 O O . TRP A 1 83 ? -7.589 -12.063 -17.317 1.00 82.94 83 TRP A O 1
ATOM 700 N N . LEU A 1 84 ? -5.839 -11.451 -18.580 1.00 82.06 84 LEU A N 1
ATOM 701 C CA . LEU A 1 84 ? -5.744 -10.099 -18.036 1.00 82.06 84 LEU A CA 1
ATOM 702 C C . LEU A 1 84 ? -6.848 -9.206 -18.616 1.00 82.06 84 LEU A C 1
ATOM 704 O O . LEU A 1 84 ? -7.344 -8.335 -17.912 1.00 82.06 84 LEU A O 1
ATOM 708 N N . ASN A 1 85 ? -7.307 -9.502 -19.838 1.00 80.56 85 ASN A N 1
ATOM 709 C CA . ASN A 1 85 ? -8.443 -8.828 -20.475 1.00 80.56 85 ASN A CA 1
ATOM 710 C C . ASN A 1 85 ? -9.775 -9.121 -19.767 1.00 80.56 85 ASN A C 1
ATOM 712 O O . ASN A 1 85 ? -10.637 -8.249 -19.685 1.00 80.56 85 ASN A O 1
ATOM 716 N N . ASP A 1 86 ? -9.930 -10.327 -19.217 1.00 84.19 86 ASP A N 1
ATOM 717 C CA . ASP A 1 86 ? -11.111 -10.695 -18.425 1.00 84.19 86 ASP A CA 1
ATOM 718 C C . ASP A 1 86 ? -11.048 -10.128 -16.993 1.00 84.19 86 ASP A C 1
ATOM 720 O O . ASP A 1 86 ? -12.063 -10.006 -16.294 1.00 84.19 86 ASP A O 1
ATOM 724 N N . THR A 1 87 ? -9.849 -9.747 -16.545 1.00 82.88 87 THR A N 1
ATOM 725 C CA . THR A 1 87 ? -9.597 -9.241 -15.197 1.00 82.88 87 THR A CA 1
ATOM 726 C C . THR A 1 87 ? -9.746 -7.727 -15.167 1.00 82.88 87 THR A C 1
ATOM 728 O O . THR A 1 87 ? -8.819 -6.987 -15.460 1.00 82.88 87 THR A O 1
ATOM 731 N N . HIS A 1 88 ? -10.909 -7.243 -14.746 1.00 84.31 88 HIS A N 1
ATOM 732 C CA . HIS A 1 88 ? -11.141 -5.807 -14.625 1.00 84.31 88 HIS A CA 1
ATOM 733 C C . HIS A 1 88 ? -10.534 -5.259 -13.331 1.00 84.31 88 HIS A C 1
ATOM 735 O O . HIS A 1 88 ? -10.756 -5.806 -12.247 1.00 84.31 88 HIS A O 1
ATOM 741 N N . TRP A 1 89 ? -9.827 -4.131 -13.421 1.00 87.81 89 TRP A N 1
ATOM 742 C CA . TRP A 1 89 ? -9.388 -3.407 -12.231 1.00 87.81 89 TRP A CA 1
ATOM 743 C C . TRP A 1 89 ? -10.592 -2.865 -11.447 1.00 87.81 89 TRP A C 1
ATOM 745 O O . TRP A 1 89 ? -11.399 -2.095 -11.971 1.00 87.81 89 TRP A O 1
ATOM 755 N N . VAL A 1 90 ? -10.685 -3.217 -10.163 1.00 87.50 90 VAL A N 1
ATOM 756 C CA . VAL A 1 90 ? -11.707 -2.706 -9.239 1.00 87.50 90 VAL A CA 1
ATOM 757 C C . VAL A 1 90 ? -11.049 -1.770 -8.234 1.00 87.50 90 VAL A C 1
ATOM 759 O O . VAL A 1 90 ? -9.910 -1.967 -7.816 1.00 87.50 90 VAL A O 1
ATOM 762 N N . GLN A 1 91 ? -11.764 -0.723 -7.825 1.00 82.19 91 GLN A N 1
ATOM 763 C CA . GLN A 1 91 ? -11.266 0.166 -6.786 1.00 82.19 91 GLN A CA 1
ATOM 764 C C . GLN A 1 91 ? -11.148 -0.586 -5.452 1.00 82.19 91 GLN A C 1
ATOM 766 O O . GLN A 1 91 ? -12.143 -1.028 -4.880 1.00 82.19 91 GLN A O 1
ATOM 771 N N . HIS A 1 92 ? -9.921 -0.708 -4.949 1.00 79.75 92 HIS A N 1
ATOM 772 C CA . HIS A 1 92 ? -9.636 -1.302 -3.648 1.00 79.75 92 HIS A CA 1
ATOM 773 C C . HIS A 1 92 ? -9.642 -0.233 -2.549 1.00 79.75 92 HIS A C 1
ATOM 775 O O . HIS A 1 92 ? -9.321 0.931 -2.785 1.00 79.75 92 HIS A O 1
ATOM 781 N N . THR A 1 93 ? -10.007 -0.621 -1.330 1.00 81.19 93 THR A N 1
ATOM 782 C CA . THR A 1 93 ? -9.870 0.233 -0.145 1.00 81.19 93 THR A CA 1
ATOM 783 C C . THR A 1 93 ? -8.457 0.129 0.412 1.00 81.19 93 THR A C 1
ATOM 785 O O . THR A 1 93 ? -7.894 -0.963 0.470 1.00 81.19 93 THR A O 1
ATOM 788 N N . ILE A 1 94 ? -7.904 1.249 0.874 1.00 84.25 94 ILE A N 1
ATOM 789 C CA . ILE A 1 94 ? -6.621 1.285 1.587 1.00 84.25 94 ILE A CA 1
ATOM 790 C C . ILE A 1 94 ? -6.775 0.471 2.874 1.00 84.25 94 ILE A C 1
ATOM 792 O O . ILE A 1 94 ? -7.706 0.703 3.647 1.00 84.25 94 ILE A O 1
ATOM 796 N N . THR A 1 95 ? -5.884 -0.493 3.091 1.00 84.44 95 THR A N 1
ATOM 797 C CA . THR A 1 95 ? -5.936 -1.385 4.260 1.00 84.44 95 THR A CA 1
ATOM 798 C C . THR A 1 95 ? -4.865 -1.067 5.294 1.00 84.44 95 THR A C 1
ATOM 800 O O . THR A 1 95 ? -4.992 -1.523 6.431 1.00 84.44 95 THR A O 1
ATOM 803 N N . ASN A 1 96 ? -3.890 -0.212 4.961 1.00 79.25 96 ASN A N 1
ATOM 804 C CA . ASN A 1 96 ? -2.966 0.389 5.920 1.00 79.25 96 ASN A CA 1
ATOM 805 C C . ASN A 1 96 ? -3.659 1.471 6.758 1.00 79.25 96 ASN A C 1
ATOM 807 O O . ASN A 1 96 ? -3.404 2.671 6.660 1.00 79.25 96 ASN A O 1
ATOM 811 N N . ILE A 1 97 ? -4.610 1.033 7.577 1.00 69.81 97 ILE A N 1
ATOM 812 C CA . ILE A 1 97 ? -5.197 1.857 8.620 1.00 69.81 97 ILE A CA 1
ATOM 813 C C . ILE A 1 97 ? -4.206 1.783 9.773 1.00 69.81 97 ILE A C 1
ATOM 815 O O . ILE A 1 97 ? -4.083 0.720 10.381 1.00 69.81 97 ILE A O 1
ATOM 819 N N . ALA A 1 98 ? -3.497 2.884 10.054 1.00 62.44 98 ALA A N 1
ATOM 820 C CA . ALA A 1 98 ? -2.543 2.984 11.157 1.00 62.44 98 ALA A CA 1
ATOM 821 C C . ALA A 1 98 ? -3.155 2.355 12.410 1.00 62.44 98 ALA A C 1
ATOM 823 O O . ALA A 1 98 ? -4.047 2.930 13.033 1.00 62.44 98 ALA A O 1
ATOM 824 N N . ASN A 1 99 ? -2.736 1.125 12.714 1.00 53.31 99 ASN A N 1
ATOM 825 C CA . ASN A 1 99 ? -3.427 0.273 13.664 1.00 53.31 99 ASN A CA 1
ATOM 826 C C . ASN A 1 99 ? -3.401 1.011 15.008 1.00 53.31 99 ASN A C 1
ATOM 828 O O . ASN A 1 99 ? -2.304 1.201 15.552 1.00 53.31 99 ASN A O 1
ATOM 832 N N . PRO A 1 100 ? -4.539 1.482 15.560 1.00 53.06 100 PRO A N 1
ATOM 833 C CA . PRO A 1 100 ? -4.527 2.128 16.858 1.00 53.06 100 PRO A CA 1
ATOM 834 C C . PRO A 1 100 ? -4.302 1.017 17.873 1.00 53.06 100 PRO A C 1
ATOM 836 O O . PRO A 1 100 ? -5.270 0.456 18.374 1.00 53.06 100 PRO A O 1
ATOM 839 N N . LYS A 1 101 ? -3.027 0.634 18.068 1.00 50.44 101 LYS A N 1
ATOM 840 C CA . LYS A 1 101 ? -2.486 -0.436 18.919 1.00 50.44 101 LYS A CA 1
ATOM 841 C C . LYS A 1 101 ? -3.592 -1.140 19.696 1.00 50.44 101 LYS A C 1
ATOM 843 O O . LYS A 1 101 ? -3.792 -0.858 20.878 1.00 50.44 101 LYS A O 1
ATOM 848 N N . ARG A 1 102 ? -4.351 -2.034 19.048 1.00 54.31 102 ARG A N 1
ATOM 849 C CA . ARG A 1 102 ? -5.454 -2.714 19.730 1.00 54.31 102 ARG A CA 1
ATOM 850 C C . ARG A 1 102 ? -4.876 -3.812 20.604 1.00 54.31 102 ARG A C 1
ATOM 852 O O . ARG A 1 102 ? -5.036 -4.995 20.334 1.00 54.31 102 ARG A O 1
ATOM 859 N N . LYS A 1 103 ? -4.303 -3.424 21.739 1.00 54.91 103 LYS A N 1
ATOM 860 C CA . LYS A 1 103 ? -4.398 -4.238 22.947 1.00 54.91 103 LYS A CA 1
ATOM 861 C C . LYS A 1 103 ? -5.821 -4.086 23.491 1.00 54.91 103 LYS A C 1
ATOM 863 O O . LYS A 1 103 ? -6.026 -3.550 24.573 1.00 54.91 103 LYS A O 1
ATOM 868 N N . ARG A 1 104 ? -6.833 -4.472 22.701 1.00 55.84 104 ARG A N 1
ATOM 869 C CA . ARG A 1 104 ? -8.222 -4.491 23.170 1.00 55.84 104 ARG A CA 1
ATOM 870 C C . ARG A 1 104 ? -8.461 -5.832 23.839 1.00 55.84 104 ARG A C 1
ATOM 872 O O . ARG A 1 104 ? -8.252 -6.890 23.258 1.00 55.84 104 ARG A O 1
ATOM 879 N N . LYS A 1 105 ? -8.833 -5.735 25.107 1.00 54.09 105 LYS A N 1
ATOM 880 C CA . LYS A 1 105 ? -9.133 -6.824 26.023 1.00 54.09 105 LYS A CA 1
ATOM 881 C C . LYS A 1 105 ? -10.288 -7.647 25.437 1.00 54.09 105 LYS A C 1
ATOM 883 O O . LYS A 1 105 ? -11.438 -7.242 25.532 1.00 54.09 105 LYS A O 1
ATOM 888 N N . LEU A 1 106 ? -9.964 -8.775 24.798 1.00 56.19 106 LEU A N 1
ATOM 889 C CA . LEU A 1 106 ? -10.931 -9.712 24.201 1.00 56.19 106 LEU A CA 1
ATOM 890 C C . LEU A 1 106 ? -11.907 -10.300 25.246 1.00 56.19 106 LEU A C 1
ATOM 892 O O . LEU A 1 106 ? -12.923 -10.876 24.886 1.00 56.19 106 LEU A O 1
ATOM 896 N N . SER A 1 107 ? -11.599 -10.133 26.537 1.00 58.75 107 SER A N 1
ATOM 897 C CA . SER A 1 107 ? -12.298 -10.747 27.669 1.00 58.75 107 SER A CA 1
ATOM 898 C C . SER A 1 107 ? -13.669 -10.149 28.004 1.00 58.75 107 SER A C 1
ATOM 900 O O . SER A 1 107 ? -14.249 -10.547 29.005 1.00 58.75 107 SER A O 1
ATOM 902 N N . ASP A 1 108 ? -14.145 -9.138 27.271 1.00 64.00 108 ASP A N 1
ATOM 903 C CA . ASP A 1 108 ? -15.444 -8.489 27.536 1.00 64.00 108 ASP A CA 1
ATOM 904 C C . ASP A 1 108 ? -16.494 -8.776 26.443 1.00 64.00 108 ASP A C 1
ATOM 906 O O . ASP A 1 108 ? -17.588 -8.197 26.442 1.00 64.00 108 ASP A O 1
ATOM 910 N N . LEU A 1 109 ? -16.157 -9.668 25.503 1.00 75.38 109 LEU A N 1
ATOM 911 C CA . LEU A 1 109 ? -17.103 -10.246 24.555 1.00 75.38 109 LEU A CA 1
ATOM 912 C C . LEU A 1 109 ? -17.638 -11.565 25.101 1.00 75.38 109 LEU A C 1
ATOM 914 O O . LEU A 1 109 ? -16.925 -12.315 25.768 1.00 75.38 109 LEU A O 1
ATOM 918 N N . ARG A 1 110 ? -18.907 -11.842 24.801 1.00 80.69 110 ARG A N 1
ATOM 919 C CA . ARG A 1 110 ? -19.534 -13.113 25.147 1.00 80.69 110 ARG A CA 1
ATOM 920 C C . ARG A 1 110 ? -18.765 -14.254 24.482 1.00 80.69 110 ARG A C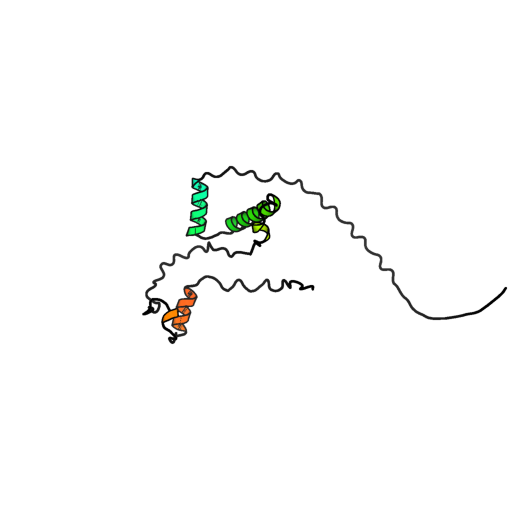 1
ATOM 922 O O . ARG A 1 110 ? -18.569 -14.242 23.268 1.00 80.69 110 ARG A O 1
ATOM 929 N N . GLU A 1 111 ? -18.358 -15.236 25.277 1.00 83.75 111 GLU A N 1
ATOM 930 C CA . GLU A 1 111 ? -17.743 -16.454 24.761 1.00 83.75 111 GLU A CA 1
ATOM 931 C C . GLU A 1 111 ? -18.797 -17.342 24.097 1.00 83.75 111 GLU A C 1
ATOM 933 O O . GLU A 1 111 ? -19.895 -17.553 24.621 1.00 83.75 111 GLU A O 1
ATOM 938 N N . HIS A 1 112 ? -18.442 -17.852 22.922 1.00 88.31 112 HIS A N 1
ATOM 939 C CA . HIS A 1 112 ? -19.236 -18.822 22.190 1.00 88.31 112 HIS A CA 1
ATOM 940 C C . HIS A 1 112 ? -18.944 -20.225 22.731 1.00 88.31 112 HIS A C 1
ATOM 942 O O . HIS A 1 112 ? -17.828 -20.721 22.595 1.00 88.31 112 HIS A O 1
ATOM 948 N N . GLN A 1 113 ? -19.955 -20.876 23.313 1.00 85.38 113 GLN A N 1
ATOM 949 C CA . GLN A 1 113 ? -19.922 -22.271 23.753 1.00 85.38 113 GLN A CA 1
ATOM 950 C C . GLN A 1 113 ? -19.452 -23.248 22.659 1.00 85.38 113 GLN A C 1
ATOM 952 O O . GLN A 1 113 ? -18.763 -24.217 22.960 1.00 85.38 113 GLN A O 1
ATOM 957 N N . THR A 1 114 ? -19.805 -23.004 21.396 1.00 87.06 114 THR A N 1
ATOM 958 C CA . THR A 1 114 ? -19.373 -23.820 20.242 1.00 87.06 114 THR A CA 1
ATOM 959 C C . THR A 1 114 ? -18.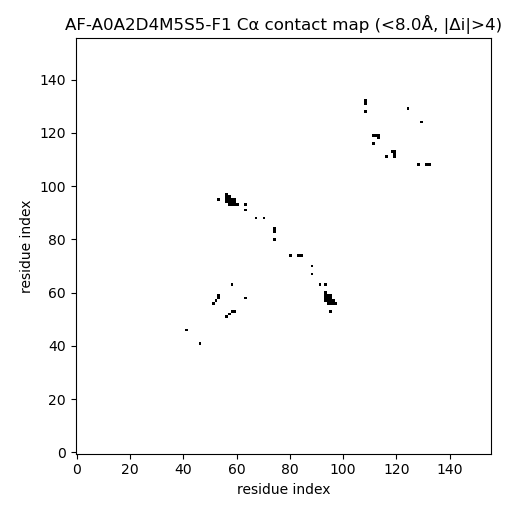149 -23.246 19.527 1.00 87.06 114 THR A C 1
ATOM 961 O O . THR A 1 114 ? -17.733 -23.760 18.492 1.00 87.06 114 THR A O 1
ATOM 964 N N . GLY A 1 115 ? -17.577 -22.156 20.042 1.00 86.69 115 GLY A N 1
ATOM 965 C CA . GLY A 1 115 ? -16.469 -21.437 19.414 1.00 86.69 115 GLY A CA 1
ATOM 966 C C . GLY A 1 115 ? -16.870 -20.583 18.206 1.00 86.69 115 GLY A C 1
ATOM 967 O O . GLY A 1 115 ? -16.035 -19.849 17.683 1.00 86.69 115 GLY A O 1
ATOM 968 N N . CYS A 1 116 ? -18.133 -20.622 17.768 1.00 84.00 116 CYS A N 1
ATOM 969 C CA . CYS A 1 116 ? -18.624 -19.808 16.662 1.00 84.00 116 CYS A CA 1
ATOM 970 C C . CYS A 1 116 ? -20.067 -19.350 16.891 1.00 84.00 116 CYS A C 1
ATOM 972 O O . 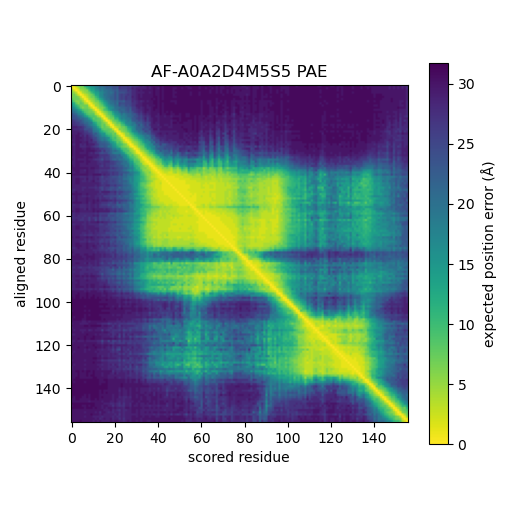CYS A 1 116 ? -20.957 -20.170 17.086 1.00 84.00 116 CYS A O 1
ATOM 974 N N . ALA A 1 117 ? -20.335 -18.050 16.731 1.00 87.56 117 ALA A N 1
ATOM 975 C CA . ALA A 1 117 ? -21.695 -17.501 16.778 1.00 87.56 117 ALA A CA 1
ATOM 976 C C . ALA A 1 117 ? -22.668 -18.189 15.802 1.00 87.56 117 ALA A C 1
ATOM 978 O O . ALA A 1 117 ? -23.871 -18.233 16.045 1.00 87.56 117 ALA A O 1
ATOM 979 N N . ARG A 1 118 ? -22.156 -18.722 14.682 1.00 89.06 118 ARG A N 1
ATOM 980 C CA . ARG A 1 118 ? -22.974 -19.303 13.606 1.00 89.06 118 ARG A CA 1
ATOM 981 C C . ARG A 1 118 ? -23.601 -20.647 13.985 1.00 89.06 118 ARG A C 1
ATOM 983 O O . ARG A 1 118 ? -24.594 -21.021 13.372 1.00 89.06 118 ARG A O 1
ATOM 990 N N . SER A 1 119 ? -23.044 -21.359 14.964 1.00 92.94 119 SER A N 1
ATOM 991 C CA . SER A 1 119 ? -23.499 -22.692 15.390 1.00 92.94 119 SER A CA 1
ATOM 992 C C . SER A 1 119 ? -24.344 -22.691 16.667 1.00 92.94 119 SER A C 1
ATOM 994 O O . SER A 1 119 ? -24.847 -23.741 17.053 1.00 92.94 119 SER A O 1
ATOM 996 N N . GLU A 1 120 ? -24.534 -21.538 17.316 1.00 88.31 120 GLU A N 1
ATOM 997 C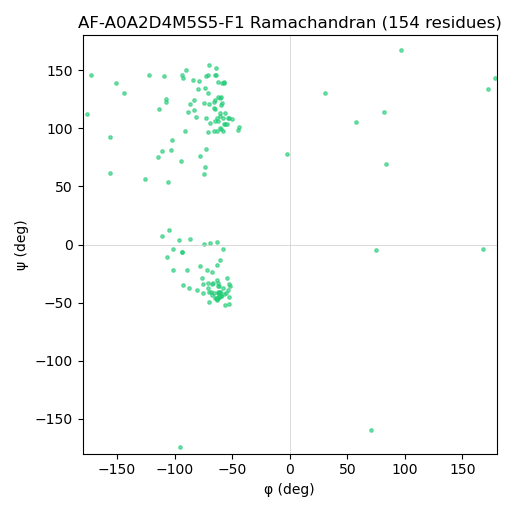 CA . GLU A 1 120 ? -25.218 -21.442 18.623 1.00 88.31 120 GLU A CA 1
ATOM 998 C C . GLU A 1 120 ? -26.713 -21.153 18.531 1.00 88.31 120 GLU A C 1
ATOM 1000 O O . GLU A 1 120 ? -27.411 -21.172 19.543 1.00 88.31 120 GLU A O 1
ATOM 1005 N N . GLY A 1 121 ? -27.214 -20.883 17.325 1.00 89.56 121 GLY A N 1
ATOM 1006 C CA . GLY A 1 121 ? -28.575 -20.403 17.131 1.00 89.56 121 GLY A CA 1
ATOM 1007 C C . GLY A 1 121 ? -28.761 -18.967 17.628 1.00 89.56 121 GLY A C 1
ATOM 1008 O O . GLY A 1 121 ? -27.816 -18.186 17.737 1.00 89.56 121 GLY A O 1
ATOM 1009 N N . TYR A 1 122 ? -30.014 -18.592 17.879 1.00 89.81 122 TYR A N 1
ATOM 1010 C CA . TYR A 1 122 ? -30.361 -17.235 18.291 1.00 89.81 122 TYR A CA 1
ATOM 1011 C C . TYR A 1 122 ? -30.163 -17.038 19.799 1.00 89.81 122 TYR A C 1
ATOM 1013 O O . TYR A 1 122 ? -30.776 -17.731 20.609 1.00 89.81 122 TYR A O 1
ATOM 1021 N N . TYR A 1 123 ? -29.365 -16.037 20.172 1.00 87.88 123 TYR A N 1
ATOM 1022 C CA . TYR A 1 123 ? -29.265 -15.515 21.533 1.00 87.88 123 TYR A CA 1
ATOM 1023 C C . TYR A 1 123 ? -29.599 -14.021 21.539 1.00 87.88 123 TYR A C 1
ATOM 1025 O O . TYR A 1 123 ? -29.313 -13.289 20.591 1.00 87.88 123 TYR A O 1
ATOM 1033 N N . HIS A 1 124 ? -30.232 -13.561 22.616 1.00 89.06 124 HIS A N 1
ATOM 1034 C CA . HIS A 1 124 ? -30.587 -12.155 22.756 1.00 89.06 124 HIS A CA 1
ATOM 1035 C C . HIS A 1 124 ? -29.338 -11.325 23.079 1.00 89.06 124 HIS A C 1
ATOM 1037 O O . HIS A 1 124 ? -28.690 -11.554 24.099 1.00 89.06 124 HIS A O 1
ATOM 1043 N N . ILE A 1 125 ? -29.036 -10.334 22.239 1.00 87.25 125 ILE A N 1
ATOM 1044 C CA . ILE A 1 125 ? -27.918 -9.401 22.424 1.00 87.25 125 ILE A CA 1
ATOM 1045 C C . ILE A 1 125 ? -28.493 -8.047 22.830 1.00 87.25 125 ILE A C 1
ATOM 1047 O O . ILE A 1 125 ? -29.313 -7.467 22.115 1.00 87.25 125 ILE A O 1
ATOM 1051 N N . SER A 1 126 ? -28.069 -7.522 23.979 1.00 90.56 126 SER A N 1
ATOM 1052 C CA . SER A 1 126 ? -28.495 -6.183 24.407 1.00 90.56 126 SER A CA 1
ATOM 1053 C C . SER A 1 126 ? -27.874 -5.095 23.522 1.00 90.56 126 SER A C 1
ATOM 1055 O O . SER A 1 126 ? -26.785 -5.276 22.982 1.00 90.56 126 SER A O 1
ATOM 1057 N N . LYS A 1 127 ? -28.508 -3.918 23.415 1.00 90.69 127 LYS A N 1
ATOM 1058 C CA . LYS A 1 127 ? -27.935 -2.781 22.664 1.00 90.69 127 LYS A CA 1
ATOM 1059 C C . LYS A 1 127 ? -26.508 -2.448 23.126 1.00 90.69 127 LYS A C 1
ATOM 1061 O O . LYS A 1 127 ? -25.613 -2.341 22.301 1.00 90.69 127 LYS A O 1
ATOM 1066 N N . LYS A 1 128 ? -26.290 -2.408 24.446 1.00 88.19 128 LYS A N 1
ATOM 1067 C CA . LYS A 1 128 ? -24.974 -2.164 25.057 1.00 88.19 128 LYS A CA 1
ATOM 1068 C C . LYS A 1 128 ? -23.922 -3.190 24.629 1.00 88.19 128 LYS A C 1
ATOM 1070 O O . LYS A 1 128 ? -22.759 -2.846 24.478 1.00 88.19 128 LYS A O 1
ATOM 1075 N N . GLU A 1 129 ? -24.313 -4.450 24.480 1.00 87.50 129 GLU A N 1
ATOM 1076 C CA . GLU A 1 129 ? -23.422 -5.519 24.029 1.00 87.50 129 GLU A CA 1
ATOM 1077 C C . GLU A 1 129 ? -23.157 -5.420 22.522 1.00 87.50 129 GLU A C 1
ATOM 1079 O O . GLU A 1 129 ? -22.006 -5.504 22.105 1.00 87.50 129 GLU A O 1
ATOM 1084 N N . LYS A 1 130 ? -24.190 -5.128 21.720 1.00 86.88 130 LYS A N 1
ATOM 1085 C CA . LYS A 1 130 ? -24.072 -4.853 20.281 1.00 86.88 130 LYS A CA 1
ATOM 1086 C C . LYS A 1 130 ? -23.082 -3.718 19.993 1.00 86.88 130 LYS A C 1
ATOM 1088 O O . LYS A 1 130 ? -22.268 -3.849 19.082 1.00 86.88 130 LYS A O 1
ATOM 1093 N N . ASP A 1 131 ? -23.112 -2.649 20.787 1.00 85.81 131 ASP A N 1
ATOM 1094 C CA . ASP A 1 131 ? -22.207 -1.502 20.638 1.00 85.81 131 ASP A CA 1
ATOM 1095 C C . ASP A 1 131 ? -20.727 -1.912 20.819 1.00 85.81 131 ASP A C 1
ATOM 1097 O O . ASP A 1 131 ? -19.866 -1.461 20.063 1.00 85.81 131 ASP A O 1
ATOM 1101 N N . LYS A 1 132 ? -20.420 -2.870 21.715 1.00 83.50 132 LYS A N 1
ATOM 1102 C CA . LYS A 1 132 ? -19.050 -3.408 21.879 1.00 83.50 132 LYS A CA 1
ATOM 1103 C C . LYS A 1 132 ? -18.527 -4.098 20.615 1.00 83.50 132 LYS A C 1
ATOM 1105 O O . LYS A 1 132 ? -17.323 -4.061 20.357 1.00 83.50 132 LYS A O 1
ATOM 1110 N N . TYR A 1 133 ? -19.409 -4.740 19.844 1.00 80.31 133 TYR A N 1
ATOM 1111 C CA . TYR A 1 133 ? -19.047 -5.388 18.580 1.00 80.31 133 TYR A CA 1
ATOM 1112 C C . TYR A 1 133 ? -18.819 -4.367 17.456 1.00 80.31 133 TYR A C 1
ATOM 1114 O O . TYR A 1 133 ? -17.930 -4.568 16.629 1.00 80.31 133 TYR A O 1
ATOM 1122 N N . LEU A 1 134 ? -19.567 -3.258 17.444 1.00 77.62 134 LEU A N 1
ATOM 1123 C CA . LEU A 1 134 ? -19.418 -2.196 16.445 1.00 77.62 134 LEU A CA 1
ATOM 1124 C C . LEU A 1 134 ? -18.075 -1.463 16.594 1.00 77.62 134 LEU A C 1
ATOM 1126 O O . LEU A 1 134 ? -17.351 -1.302 15.616 1.00 77.62 134 LEU A O 1
ATOM 1130 N N . ASP A 1 135 ? -17.678 -1.140 17.827 1.00 69.00 135 ASP A N 1
ATOM 1131 C CA . ASP A 1 135 ? -16.383 -0.509 18.136 1.00 69.00 135 ASP A CA 1
ATOM 1132 C C . ASP A 1 135 ? -15.163 -1.378 17.769 1.00 69.00 135 ASP A C 1
ATOM 1134 O O . ASP A 1 135 ? -14.019 -0.903 17.734 1.00 69.00 135 ASP A O 1
ATOM 1138 N N . MET A 1 136 ? -15.381 -2.680 17.566 1.00 64.56 136 MET A N 1
ATOM 1139 C CA . MET A 1 136 ? -14.345 -3.661 17.261 1.00 64.56 136 MET A CA 1
ATOM 1140 C C . MET A 1 136 ? -14.090 -3.801 15.754 1.00 64.56 136 MET A C 1
ATOM 1142 O O . MET A 1 136 ? -12.986 -4.202 15.377 1.00 64.56 136 MET A O 1
ATOM 1146 N N . CYS A 1 137 ? -15.048 -3.428 14.904 1.00 56.09 137 CYS A N 1
ATOM 1147 C CA . CYS A 1 137 ? -14.896 -3.356 13.452 1.00 56.09 137 CYS A CA 1
ATOM 1148 C C . CYS A 1 137 ? -14.740 -1.889 13.016 1.00 56.09 137 CYS A C 1
ATOM 1150 O O . CYS A 1 137 ? -15.699 -1.293 12.537 1.00 56.09 137 CYS A O 1
ATOM 1152 N N . PRO A 1 138 ? -13.533 -1.295 13.122 1.00 53.47 138 PRO A N 1
ATOM 1153 C CA . PRO A 1 138 ? -13.283 0.055 12.622 1.00 53.47 138 PRO A CA 1
ATOM 1154 C C . PRO A 1 138 ? -13.298 0.145 11.088 1.00 53.47 138 PRO A C 1
ATOM 1156 O O . PRO A 1 138 ? -13.048 1.224 10.560 1.00 53.47 138 PRO A O 1
ATOM 1159 N N . VAL A 1 139 ? -13.560 -0.951 10.359 1.00 51.78 139 VAL A N 1
ATOM 1160 C CA . VAL A 1 139 ? -13.728 -0.893 8.903 1.00 51.78 139 VAL A CA 1
ATOM 1161 C C . VAL A 1 139 ? -15.047 -0.188 8.624 1.00 51.78 139 VAL A C 1
ATOM 1163 O O . VAL A 1 139 ? -16.136 -0.753 8.700 1.00 51.78 139 VAL A O 1
ATOM 1166 N N . THR A 1 140 ? -14.903 1.099 8.361 1.00 45.97 140 THR A N 1
ATOM 1167 C CA . THR A 1 140 ? -15.927 2.038 7.9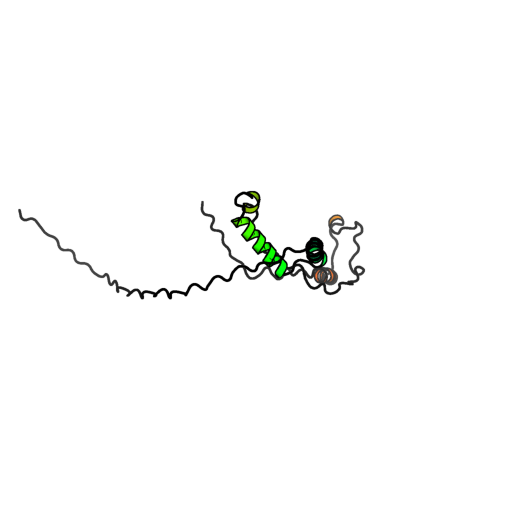54 1.00 45.97 140 THR A CA 1
ATOM 1168 C C . THR A 1 140 ? -16.728 1.476 6.784 1.00 45.97 140 THR A C 1
ATOM 1170 O O . THR A 1 140 ? -16.289 1.506 5.640 1.00 45.97 140 THR A O 1
ATOM 1173 N N . VAL A 1 141 ? -17.973 1.095 7.066 1.00 43.75 141 VAL A N 1
ATOM 1174 C CA . VAL A 1 141 ? -19.089 1.026 6.098 1.00 43.75 141 VAL A CA 1
ATOM 1175 C C . VAL A 1 141 ? -19.429 2.430 5.539 1.00 43.75 141 VAL A C 1
ATOM 1177 O O . VAL A 1 141 ? -20.325 2.602 4.726 1.00 43.75 141 VAL A O 1
ATOM 1180 N N . GLN A 1 142 ? -18.688 3.462 5.950 1.00 41.38 142 GLN A N 1
ATOM 1181 C CA . GLN A 1 142 ? -18.963 4.873 5.695 1.00 41.38 142 GLN A CA 1
ATOM 1182 C C . GLN A 1 142 ? -18.417 5.434 4.373 1.00 41.38 142 GLN A C 1
ATOM 1184 O O . GLN A 1 142 ? -18.560 6.630 4.147 1.00 41.38 142 GLN A O 1
ATOM 1189 N N . GLN A 1 143 ? -17.814 4.620 3.498 1.00 40.25 143 GLN A N 1
ATOM 1190 C CA . GLN A 1 143 ? -17.328 5.099 2.192 1.00 40.25 143 GLN A CA 1
ATOM 1191 C C . GLN A 1 143 ? -18.213 4.677 1.005 1.00 40.25 143 GLN A C 1
ATOM 1193 O O . GLN A 1 143 ? -17.811 4.824 -0.145 1.00 40.25 143 GLN A O 1
ATOM 1198 N N . LEU A 1 144 ? -19.422 4.173 1.272 1.00 46.47 144 LEU A N 1
ATOM 1199 C CA . LEU A 1 144 ? -20.419 3.822 0.256 1.00 46.47 144 LEU A CA 1
ATOM 1200 C C . LEU A 1 144 ? -21.550 4.864 0.220 1.00 46.47 144 LEU A C 1
ATOM 1202 O O . LEU A 1 144 ? -22.714 4.535 0.385 1.00 46.47 144 LEU A O 1
ATOM 1206 N N . ASP A 1 145 ? -21.195 6.133 0.063 1.00 40.41 145 ASP A N 1
ATOM 1207 C CA . ASP A 1 145 ? -22.149 7.210 -0.215 1.00 40.41 145 ASP A CA 1
ATOM 1208 C C . ASP A 1 145 ? -21.361 8.335 -0.898 1.00 40.41 145 ASP A C 1
ATOM 1210 O O . ASP A 1 145 ? -20.679 9.095 -0.216 1.00 40.41 145 ASP A O 1
ATOM 1214 N N . THR A 1 146 ? -21.306 8.348 -2.241 1.00 41.41 146 THR A N 1
ATOM 1215 C CA . THR A 1 146 ? -21.092 9.543 -3.113 1.00 41.41 146 THR A CA 1
ATOM 1216 C C . THR A 1 146 ? -20.787 9.236 -4.587 1.00 41.41 146 THR A C 1
ATOM 1218 O O . THR A 1 146 ? -20.750 10.169 -5.384 1.00 41.41 146 THR A O 1
ATOM 1221 N N . THR A 1 147 ? -20.641 7.982 -5.020 1.00 42.09 147 THR A N 1
ATOM 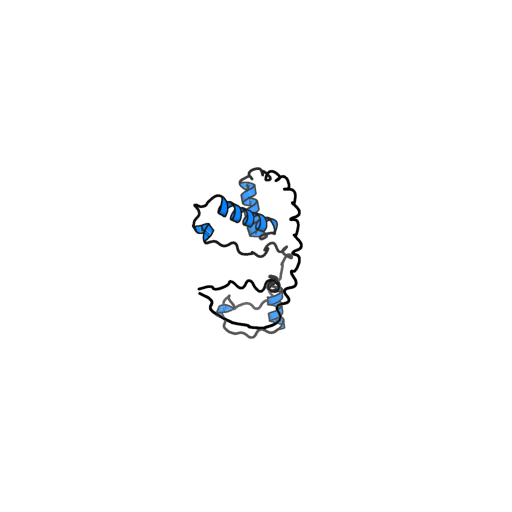1222 C CA . THR A 1 147 ? -20.542 7.663 -6.462 1.00 42.09 147 THR A CA 1
ATOM 1223 C C . THR A 1 147 ? -21.583 6.631 -6.865 1.00 42.09 147 THR A C 1
ATOM 1225 O O . THR A 1 147 ? -21.270 5.551 -7.360 1.00 42.09 147 THR A O 1
ATOM 1228 N N . ASP A 1 148 ? -22.836 6.971 -6.583 1.00 44.09 148 ASP A N 1
ATOM 1229 C CA . ASP A 1 148 ? -23.994 6.364 -7.217 1.00 44.09 148 ASP A CA 1
ATOM 1230 C C . ASP A 1 148 ? -24.100 6.866 -8.666 1.00 44.09 148 ASP A C 1
ATOM 1232 O O . ASP A 1 148 ? -23.840 8.035 -8.959 1.00 44.09 148 ASP A O 1
ATOM 1236 N N . THR A 1 149 ? -24.560 5.982 -9.546 1.00 46.94 149 THR A N 1
ATOM 1237 C CA . THR A 1 149 ? -24.901 6.202 -10.960 1.00 46.94 149 THR A CA 1
ATOM 1238 C C . THR A 1 149 ? -23.765 6.152 -11.993 1.00 46.94 149 THR A C 1
ATOM 1240 O O . THR A 1 149 ? -23.488 7.121 -12.693 1.00 46.94 149 THR A O 1
ATOM 1243 N N . GLN A 1 150 ? -23.200 4.962 -12.218 1.00 47.09 150 GLN A N 1
ATOM 1244 C CA . GLN A 1 150 ? -22.862 4.559 -13.590 1.00 47.09 150 GLN A CA 1
ATOM 1245 C C . GLN A 1 150 ? -23.932 3.572 -14.057 1.00 47.09 150 GLN A C 1
ATOM 1247 O O . GLN A 1 150 ? -23.849 2.366 -13.827 1.00 47.09 150 GLN A O 1
ATOM 1252 N N . VAL A 1 151 ? -24.992 4.120 -14.658 1.00 46.31 151 VAL A N 1
ATOM 1253 C CA . VAL A 1 151 ? -25.940 3.346 -15.463 1.00 46.31 151 VAL A CA 1
ATOM 1254 C C . VAL A 1 151 ? -25.160 2.781 -16.645 1.00 46.31 151 VAL A C 1
ATOM 1256 O O . VAL A 1 151 ? -24.767 3.517 -17.547 1.00 46.31 151 VAL A O 1
ATOM 1259 N N . TRP A 1 152 ? -24.928 1.474 -16.642 1.00 46.94 152 TRP A N 1
ATOM 1260 C CA . TRP A 1 152 ? -24.534 0.759 -17.847 1.00 46.94 152 TRP A CA 1
ATOM 1261 C C . TRP A 1 152 ? -25.750 0.733 -18.777 1.00 46.94 152 TRP A C 1
ATOM 1263 O O . TRP A 1 152 ? -26.801 0.228 -18.365 1.00 46.94 152 TRP A O 1
ATOM 1273 N N . PRO A 1 153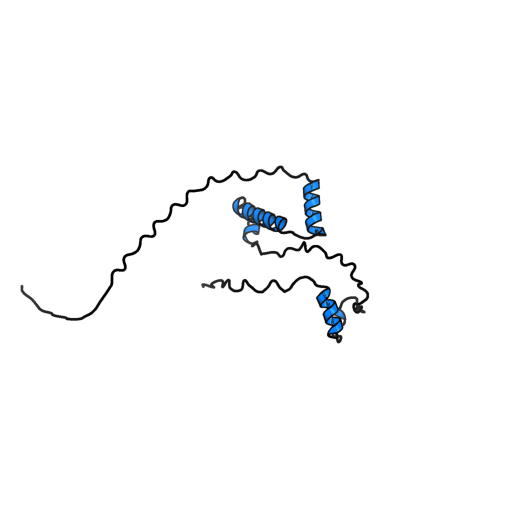 ? -25.676 1.280 -20.002 1.00 52.44 153 PRO A N 1
ATOM 1274 C CA . PRO A 1 153 ? -26.772 1.135 -20.933 1.00 52.44 153 PRO A CA 1
ATOM 1275 C C . PRO A 1 153 ? -26.767 -0.318 -21.415 1.00 52.44 153 PRO A C 1
ATOM 1277 O O . PRO A 1 153 ? -25.884 -0.746 -22.155 1.00 52.44 153 PRO A O 1
ATOM 1280 N N . LEU A 1 154 ? -27.760 -1.087 -20.971 1.00 52.84 154 LEU A N 1
ATOM 1281 C CA . LEU A 1 154 ? -28.209 -2.272 -21.689 1.00 52.84 154 LEU A CA 1
ATOM 1282 C C . LEU A 1 154 ? -28.728 -1.797 -23.051 1.00 52.84 154 LEU A C 1
ATOM 1284 O O . LEU A 1 154 ? -29.803 -1.204 -23.121 1.00 52.84 154 LEU A O 1
ATOM 1288 N N . PHE A 1 155 ? -27.976 -2.053 -24.117 1.00 51.41 155 PHE A N 1
ATOM 1289 C CA . PHE A 1 155 ? -28.543 -2.115 -25.458 1.00 51.41 155 PHE A CA 1
ATOM 1290 C C . PHE A 1 155 ? -28.429 -3.550 -25.970 1.00 51.41 155 PHE A C 1
ATOM 1292 O O . PHE A 1 155 ? -27.333 -4.104 -26.060 1.00 51.41 155 PHE A O 1
ATOM 1299 N N . LEU A 1 156 ? -29.620 -4.117 -26.198 1.00 43.31 156 LEU A N 1
ATOM 1300 C CA . LEU A 1 156 ? -29.907 -5.231 -27.100 1.00 43.31 156 LEU A CA 1
ATOM 1301 C C . LEU A 1 156 ? -29.305 -4.993 -28.491 1.00 43.31 156 LEU A C 1
ATOM 1303 O O . LEU A 1 156 ? -29.315 -3.818 -28.928 1.00 43.31 156 LEU A O 1
#

Foldseek 3Di:
DDDDDDDDDDDDDDDPPPPPPPPPPPPPPPDPDDDPDDDDDDDPVVVVVVVVCCVVQNADPVNLVVVVVVLVVCVVPCPPPVVSVVDDDDDDDTRNPVPPPPPPDPPPADQDPVNDPVPRPDDDADPVNVVVVVVVPPPDPPPPPDDPDPPDDDDD

Nearest PDB structures (foldseek):
  6yxx-assembly1_AR  TM=2.417E-01  e=5.193E+00  Trypanosoma brucei brucei

Organism: NCBI:txid129469

InterPro domains:
  IPR024657 COMPASS complex Set1 subunit, N-SET domain [PF11764] (50-148)
  IPR024657 COMPASS complex Set1 subunit, N-SET domain [SM01291] (43-152)
  IPR044570 Histone-lysine N-methyltransferase Set1-like [PTHR45814] (17-135)

Solvent-accessible surface area (backbone atoms only — not comparable to full-atom values): 11094 Å² total; per-residue (Å²): 136,88,87,79,91,83,90,86,88,80,82,89,78,91,70,82,80,74,78,77,78,77,75,74,76,75,80,73,76,81,73,82,80,72,78,78,88,83,75,80,84,76,52,71,70,54,55,52,47,54,52,49,45,37,72,76,51,28,42,44,73,65,56,53,52,51,54,51,50,50,52,57,48,46,64,69,73,42,85,81,49,66,70,58,76,76,55,75,90,70,93,76,78,73,50,46,58,82,72,76,76,76,85,64,75,72,85,82,56,87,81,50,94,80,75,37,73,88,78,67,64,92,75,93,74,50,72,77,55,51,50,60,56,52,74,68,52,78,75,69,80,78,80,84,76,87,82,79,82,82,80,76,80,87,74,132

pLDDT: mean 70.73, std 18.82, range [37.22, 97.44]